Protein AF-A0A4Q3S6P6-F1 (afdb_monomer_lite)

Sequence (60 aa):
MADVINLNKARKARARATGKQSAVENRAKFGRTGADRSLEAARKARADAALDGAKLTPED

Radius of gyration: 23.2 Å; chains: 1; bounding box: 36×28×78 Å

Secondary structure (DSSP, 8-state):
------HHHHHHHHHHHHHHHHHHHHHHHHS--HHHHHHHHHHHHHHHHHHHHH------

Structure (mmCIF, N/CA/C/O backbone):
data_AF-A0A4Q3S6P6-F1
#
_entry.id   AF-A0A4Q3S6P6-F1
#
loop_
_atom_site.group_PDB
_atom_site.id
_atom_site.type_symbol
_atom_site.label_atom_id
_atom_site.label_alt_id
_atom_site.label_comp_id
_atom_site.label_asym_id
_atom_site.label_entity_id
_atom_site.label_seq_id
_atom_site.pdbx_PDB_ins_code
_atom_site.Cartn_x
_atom_site.Cartn_y
_atom_site.Cartn_z
_atom_site.occupancy
_atom_site.B_iso_or_equiv
_atom_site.auth_seq_id
_atom_site.auth_comp_id
_atom_site.auth_asym_id
_atom_site.auth_atom_id
_atom_site.pdbx_PDB_model_num
ATOM 1 N N . MET A 1 1 ? 16.106 0.654 -41.877 1.00 52.88 1 MET A N 1
ATOM 2 C CA . MET A 1 1 ? 14.885 1.149 -41.208 1.00 52.88 1 MET A CA 1
ATOM 3 C C . MET A 1 1 ? 15.083 0.895 -39.724 1.00 52.88 1 MET A C 1
ATOM 5 O O . MET A 1 1 ? 15.201 -0.260 -39.350 1.00 52.88 1 MET A O 1
ATOM 9 N N . ALA A 1 2 ? 15.327 1.934 -38.926 1.00 63.25 2 ALA A N 1
ATOM 10 C CA . ALA A 1 2 ? 15.632 1.762 -37.506 1.00 63.25 2 ALA A CA 1
ATOM 11 C C . ALA A 1 2 ? 14.329 1.782 -36.700 1.00 63.25 2 ALA A C 1
ATOM 13 O O . ALA A 1 2 ? 13.561 2.739 -36.811 1.00 63.25 2 ALA A O 1
ATOM 14 N N . ASP A 1 3 ? 14.090 0.744 -35.901 1.00 77.69 3 ASP A N 1
ATOM 15 C CA . ASP A 1 3 ? 12.946 0.687 -34.995 1.00 77.69 3 ASP A CA 1
ATOM 16 C C . ASP A 1 3 ? 13.132 1.704 -33.867 1.00 77.69 3 ASP A C 1
ATOM 18 O O . ASP A 1 3 ? 13.916 1.517 -32.932 1.00 77.69 3 ASP A O 1
ATOM 22 N N . VAL A 1 4 ? 12.406 2.819 -33.952 1.00 81.44 4 VAL A N 1
ATOM 23 C CA . VAL A 1 4 ? 12.392 3.837 -32.901 1.00 81.44 4 VAL A CA 1
ATOM 24 C C . VAL A 1 4 ? 11.575 3.306 -31.724 1.00 81.44 4 VAL A C 1
ATOM 26 O O . VAL A 1 4 ? 10.350 3.434 -31.668 1.00 81.44 4 VAL A O 1
ATOM 29 N N . ILE A 1 5 ? 12.255 2.696 -30.753 1.00 82.69 5 ILE A N 1
ATOM 30 C CA . ILE A 1 5 ? 11.613 2.228 -29.524 1.00 82.69 5 ILE A CA 1
ATOM 31 C C . ILE A 1 5 ? 11.372 3.380 -28.544 1.00 82.69 5 ILE A C 1
ATOM 33 O O . ILE A 1 5 ? 12.256 4.167 -28.205 1.00 82.69 5 ILE A O 1
ATOM 37 N N . ASN A 1 6 ? 10.150 3.459 -28.019 1.00 90.00 6 ASN A N 1
ATOM 38 C CA . ASN A 1 6 ? 9.811 4.442 -26.999 1.00 90.00 6 ASN A CA 1
ATOM 39 C C . ASN A 1 6 ? 10.363 4.010 -25.627 1.00 90.00 6 ASN A C 1
ATOM 41 O O . ASN A 1 6 ? 9.763 3.194 -24.917 1.00 90.00 6 ASN A O 1
ATOM 45 N N . LEU A 1 7 ? 11.483 4.611 -25.226 1.00 91.19 7 LEU A N 1
ATOM 46 C CA . LEU A 1 7 ? 12.159 4.316 -23.959 1.00 91.19 7 LEU A CA 1
ATOM 47 C C . LEU A 1 7 ? 11.294 4.604 -22.722 1.00 91.19 7 LEU A C 1
ATOM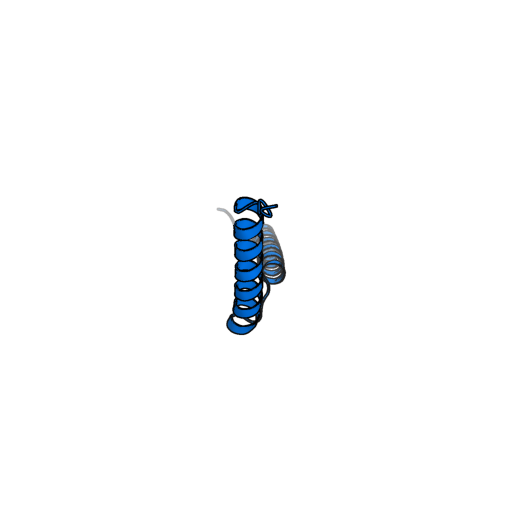 49 O O . LEU A 1 7 ? 11.440 3.929 -21.703 1.00 91.19 7 LEU A O 1
ATOM 53 N N . ASN A 1 8 ? 10.346 5.544 -22.793 1.00 93.44 8 ASN A N 1
ATOM 54 C CA . ASN A 1 8 ? 9.436 5.812 -21.676 1.00 93.44 8 ASN A CA 1
ATOM 55 C C . ASN A 1 8 ? 8.488 4.636 -21.437 1.00 93.44 8 ASN A C 1
ATOM 57 O O . ASN A 1 8 ? 8.254 4.262 -20.286 1.00 93.44 8 ASN A O 1
ATOM 61 N N . LYS A 1 9 ? 7.965 4.019 -22.506 1.00 92.31 9 LYS A N 1
ATOM 62 C CA . LYS A 1 9 ? 7.142 2.805 -22.388 1.00 92.31 9 LYS A CA 1
ATOM 63 C C . LYS A 1 9 ? 7.956 1.653 -21.795 1.00 92.31 9 LYS A C 1
ATOM 65 O O . LYS A 1 9 ? 7.475 1.006 -20.868 1.00 92.31 9 LYS A O 1
ATOM 70 N N . ALA A 1 10 ? 9.198 1.465 -22.246 1.00 92.12 10 ALA A N 1
ATOM 71 C CA . ALA A 1 10 ? 10.096 0.439 -21.712 1.00 92.12 10 ALA A CA 1
ATOM 72 C C . ALA A 1 10 ? 10.398 0.642 -20.213 1.00 92.12 10 ALA A C 1
ATOM 74 O O . ALA A 1 10 ? 10.260 -0.286 -19.414 1.00 92.12 10 ALA A O 1
ATOM 75 N N . ARG A 1 11 ? 10.717 1.875 -19.795 1.00 95.00 11 ARG A N 1
ATOM 76 C CA . ARG A 1 11 ? 10.934 2.224 -18.377 1.00 95.00 11 ARG A CA 1
ATOM 77 C C . ARG A 1 11 ? 9.685 1.980 -17.529 1.00 95.00 11 ARG A C 1
ATOM 79 O O . ARG A 1 11 ? 9.780 1.371 -16.466 1.00 95.00 11 ARG A O 1
ATOM 86 N N . LYS A 1 12 ? 8.507 2.395 -18.010 1.00 94.50 12 LYS A N 1
ATOM 87 C CA . LYS A 1 12 ? 7.226 2.153 -17.324 1.00 94.50 12 LYS A CA 1
ATOM 88 C C . LYS A 1 12 ? 6.920 0.661 -17.196 1.00 94.50 12 LYS A C 1
ATOM 90 O O . LYS A 1 12 ? 6.450 0.234 -16.145 1.00 94.50 12 LYS A O 1
ATOM 95 N N . ALA A 1 13 ? 7.193 -0.135 -18.229 1.00 93.75 13 ALA A N 1
ATOM 96 C CA . ALA A 1 13 ? 7.020 -1.584 -18.177 1.00 93.75 13 ALA A CA 1
ATOM 97 C C . ALA A 1 13 ? 7.932 -2.219 -17.116 1.00 93.75 13 ALA A C 1
ATOM 99 O O . ALA A 1 13 ? 7.449 -2.992 -16.288 1.00 93.75 13 ALA A O 1
ATOM 100 N N . ARG A 1 14 ? 9.211 -1.817 -17.068 1.00 92.75 14 ARG A N 1
ATOM 101 C CA . ARG A 1 14 ? 10.158 -2.271 -16.039 1.00 92.75 14 ARG A CA 1
ATOM 102 C C . ARG A 1 14 ? 9.690 -1.904 -14.630 1.00 92.75 14 ARG A C 1
ATOM 104 O O . ARG A 1 14 ? 9.650 -2.778 -13.774 1.00 92.75 14 ARG A O 1
ATOM 111 N N . ALA A 1 15 ? 9.261 -0.661 -14.411 1.00 95.06 15 ALA A N 1
ATOM 112 C CA . ALA A 1 15 ? 8.749 -0.209 -13.113 1.00 95.06 15 ALA A CA 1
ATOM 113 C C . ALA A 1 15 ? 7.494 -0.982 -12.661 1.00 95.06 15 ALA A C 1
ATOM 115 O O . ALA A 1 15 ? 7.328 -1.298 -11.485 1.00 95.06 15 ALA A O 1
ATOM 116 N N . ARG A 1 16 ? 6.602 -1.334 -13.597 1.00 94.44 16 ARG A N 1
ATOM 117 C CA . ARG A 1 16 ? 5.439 -2.185 -13.296 1.00 94.44 16 ARG A CA 1
ATOM 118 C C . ARG A 1 16 ? 5.857 -3.612 -12.939 1.00 94.44 16 ARG A C 1
ATOM 120 O O . ARG A 1 16 ? 5.253 -4.206 -12.051 1.00 94.44 16 ARG A O 1
ATOM 127 N N . ALA A 1 17 ? 6.857 -4.167 -13.622 1.00 93.94 17 ALA A N 1
ATOM 128 C CA . ALA A 1 17 ? 7.367 -5.506 -13.339 1.00 93.94 17 ALA A CA 1
ATOM 129 C C . ALA A 1 17 ? 8.024 -5.583 -11.951 1.00 93.94 17 ALA A C 1
ATOM 131 O O . ALA A 1 17 ? 7.689 -6.478 -11.176 1.00 93.94 17 ALA A O 1
ATOM 132 N N . THR A 1 18 ? 8.868 -4.607 -11.599 1.00 92.94 18 THR A N 1
ATOM 133 C CA . THR A 1 18 ? 9.489 -4.539 -10.266 1.00 92.94 18 THR A CA 1
ATOM 134 C C . THR A 1 18 ? 8.438 -4.374 -9.169 1.00 92.94 18 THR A C 1
ATOM 136 O O . THR A 1 18 ? 8.474 -5.094 -8.178 1.00 92.94 18 THR A O 1
ATOM 139 N N . GLY A 1 19 ? 7.428 -3.519 -9.375 1.00 90.75 19 GLY A N 1
ATOM 140 C CA . GLY A 1 19 ? 6.319 -3.366 -8.426 1.00 90.75 19 GLY A CA 1
ATOM 141 C C . GLY A 1 19 ? 5.538 -4.6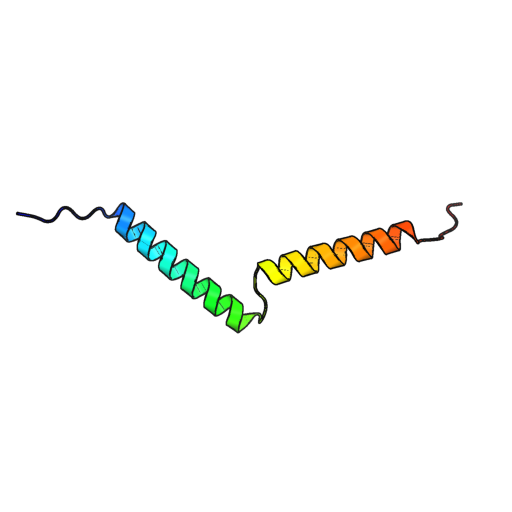66 -8.187 1.00 90.75 19 GLY A C 1
ATOM 142 O O . GLY A 1 19 ? 5.178 -4.974 -7.050 1.00 90.75 19 GLY A O 1
ATOM 143 N N . LYS A 1 20 ? 5.320 -5.476 -9.234 1.00 89.56 20 LYS A N 1
ATOM 144 C CA . LYS A 1 20 ? 4.694 -6.803 -9.100 1.00 89.56 20 LYS A CA 1
ATOM 145 C C . LYS A 1 20 ? 5.557 -7.765 -8.281 1.00 89.56 20 LYS A C 1
ATOM 147 O O . LYS A 1 20 ? 5.011 -8.464 -7.432 1.00 89.56 20 LYS A O 1
ATOM 152 N N . GLN A 1 21 ? 6.871 -7.784 -8.508 1.00 90.31 21 GLN A N 1
ATOM 153 C CA . GLN A 1 21 ? 7.805 -8.623 -7.749 1.00 90.31 21 GLN A CA 1
ATOM 154 C C . GLN A 1 21 ? 7.810 -8.247 -6.266 1.00 90.31 21 GLN A C 1
ATOM 156 O O . GLN A 1 21 ? 7.561 -9.107 -5.424 1.00 90.31 21 GLN A O 1
ATOM 161 N N . SER A 1 22 ? 7.945 -6.959 -5.942 1.00 87.25 22 SER A N 1
ATOM 162 C CA . SER A 1 22 ? 7.876 -6.488 -4.554 1.00 87.25 22 SER A CA 1
ATOM 163 C C . SER A 1 22 ? 6.537 -6.824 -3.891 1.00 87.25 22 SER A C 1
ATOM 165 O O . SER A 1 22 ? 6.498 -7.163 -2.713 1.00 87.25 22 SER A O 1
ATOM 167 N N . ALA A 1 23 ? 5.422 -6.784 -4.629 1.00 85.75 23 ALA A N 1
ATOM 168 C CA . ALA A 1 23 ? 4.117 -7.178 -4.097 1.00 85.75 23 ALA A CA 1
ATOM 169 C C . ALA A 1 23 ? 4.015 -8.684 -3.790 1.00 85.75 23 ALA A C 1
ATOM 171 O O . ALA A 1 23 ? 3.293 -9.061 -2.866 1.00 85.75 23 ALA A O 1
ATOM 172 N N . VAL A 1 24 ? 4.695 -9.539 -4.559 1.00 86.75 24 VAL A N 1
ATOM 173 C CA . VAL A 1 24 ? 4.800 -10.981 -4.277 1.00 86.75 24 VAL A CA 1
ATOM 174 C C . VAL A 1 24 ? 5.713 -11.215 -3.076 1.00 86.75 24 VAL A C 1
ATOM 176 O O . VAL A 1 24 ? 5.323 -11.924 -2.153 1.00 86.75 24 VAL A O 1
ATOM 179 N N . GLU A 1 25 ? 6.872 -10.558 -3.028 1.00 85.25 25 GLU A N 1
ATOM 180 C CA . GLU A 1 25 ? 7.779 -10.639 -1.880 1.00 85.25 25 GLU A CA 1
ATOM 181 C C . GLU A 1 25 ? 7.113 -10.176 -0.587 1.00 85.25 25 GLU A C 1
ATOM 183 O O . GLU A 1 25 ? 7.242 -10.839 0.431 1.00 85.25 25 GLU A O 1
ATOM 188 N N . ASN A 1 26 ? 6.371 -9.069 -0.610 1.00 83.88 26 ASN A N 1
ATOM 189 C CA . ASN A 1 26 ? 5.666 -8.573 0.569 1.00 83.88 26 ASN A CA 1
ATOM 190 C C . ASN A 1 26 ? 4.562 -9.541 1.020 1.00 83.88 26 ASN A C 1
ATOM 192 O O . ASN A 1 26 ? 4.369 -9.721 2.220 1.00 83.88 26 ASN A O 1
ATOM 196 N N . ARG A 1 27 ? 3.874 -10.206 0.080 1.00 84.56 27 ARG A N 1
ATOM 197 C CA . ARG A 1 27 ? 2.926 -11.286 0.398 1.00 84.56 27 ARG A CA 1
ATOM 198 C C . ARG A 1 27 ? 3.624 -12.466 1.072 1.00 84.56 27 ARG A C 1
ATOM 200 O O . ARG A 1 27 ? 3.115 -12.954 2.071 1.00 84.56 27 ARG A O 1
ATOM 207 N N . ALA A 1 28 ? 4.789 -12.877 0.572 1.00 83.06 28 ALA A N 1
ATOM 208 C CA . ALA A 1 28 ? 5.571 -13.961 1.165 1.00 83.06 28 ALA A CA 1
ATOM 209 C C . ALA A 1 28 ? 6.160 -13.582 2.539 1.00 83.06 28 ALA A C 1
ATOM 211 O O . ALA A 1 28 ? 6.079 -14.363 3.478 1.00 83.06 28 ALA A O 1
ATOM 212 N N . LYS A 1 29 ? 6.715 -12.370 2.671 1.00 80.06 29 LYS A N 1
ATOM 213 C CA . LYS A 1 29 ? 7.376 -11.867 3.888 1.00 80.06 29 LYS A CA 1
ATOM 214 C C . LYS A 1 29 ? 6.397 -11.623 5.032 1.00 80.06 29 LYS A C 1
ATOM 216 O O . LYS A 1 29 ? 6.709 -11.928 6.176 1.00 80.06 29 LYS A O 1
ATOM 221 N N . PHE A 1 30 ? 5.236 -11.038 4.740 1.00 80.81 30 PHE A N 1
ATOM 222 C CA . PHE A 1 30 ? 4.307 -10.576 5.776 1.00 80.81 30 PHE A CA 1
ATOM 223 C C . PHE A 1 30 ? 3.025 -11.405 5.870 1.00 80.81 30 PHE A C 1
ATOM 225 O O . PHE A 1 30 ? 2.218 -11.160 6.768 1.00 80.81 30 PHE A O 1
ATOM 232 N N . GLY A 1 31 ? 2.791 -12.329 4.932 1.00 79.00 31 GLY A N 1
ATOM 233 C CA . GLY A 1 31 ? 1.609 -13.199 4.895 1.00 79.00 31 GLY A CA 1
ATOM 234 C C . GLY A 1 31 ? 0.275 -12.474 4.680 1.00 79.00 31 GLY A C 1
ATOM 235 O O . GLY A 1 31 ? -0.763 -13.120 4.608 1.00 79.00 31 GLY A O 1
ATOM 236 N N . ARG A 1 32 ? 0.278 -11.139 4.584 1.00 79.88 32 ARG A N 1
ATOM 237 C CA . ARG A 1 32 ? -0.918 -10.296 4.478 1.00 79.88 32 ARG A CA 1
ATOM 238 C C . ARG A 1 32 ? -0.779 -9.318 3.325 1.00 79.88 32 ARG A C 1
ATOM 240 O O . ARG A 1 32 ? 0.274 -8.695 3.148 1.00 79.88 32 ARG A O 1
ATOM 247 N N . THR A 1 33 ? -1.845 -9.162 2.549 1.00 82.50 33 THR A N 1
ATOM 248 C CA . THR A 1 33 ? -1.896 -8.171 1.474 1.00 82.50 33 THR A CA 1
ATOM 249 C C . THR A 1 33 ? -2.147 -6.767 2.032 1.00 82.50 33 THR A C 1
ATOM 251 O O . THR A 1 33 ? -2.513 -6.583 3.195 1.00 82.50 33 THR A O 1
ATOM 254 N N . GLY A 1 34 ? -1.952 -5.743 1.195 1.00 80.38 34 GLY A N 1
ATOM 255 C CA . GLY A 1 34 ? -2.334 -4.375 1.554 1.00 80.38 34 GLY A CA 1
ATOM 256 C C . GLY A 1 34 ? -3.833 -4.248 1.849 1.00 80.38 34 GLY A C 1
ATOM 257 O O . GLY A 1 34 ? -4.200 -3.566 2.799 1.00 80.38 34 GLY A O 1
ATOM 258 N N . ALA A 1 35 ? -4.678 -4.962 1.095 1.00 84.50 35 ALA A N 1
ATOM 259 C CA . ALA A 1 35 ? -6.125 -4.979 1.302 1.00 84.50 35 ALA A CA 1
ATOM 260 C C . ALA A 1 35 ? -6.500 -5.589 2.660 1.00 84.50 35 ALA A C 1
ATOM 262 O O . ALA A 1 35 ? -7.290 -4.995 3.389 1.00 84.50 35 ALA A O 1
ATOM 263 N N . ASP A 1 36 ? -5.869 -6.705 3.039 1.00 83.81 36 ASP A N 1
ATOM 264 C CA . ASP A 1 36 ? -6.102 -7.341 4.344 1.00 83.81 36 ASP A CA 1
ATOM 265 C C . ASP A 1 36 ? -5.714 -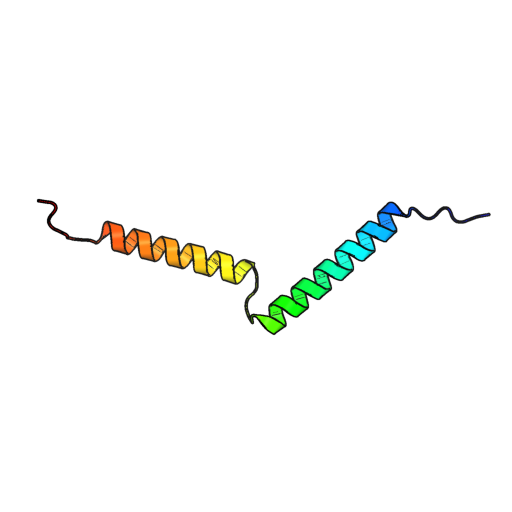6.401 5.486 1.00 83.81 36 ASP A C 1
ATOM 267 O O . ASP A 1 36 ? -6.435 -6.265 6.468 1.00 83.81 36 ASP A O 1
ATOM 271 N N . ARG A 1 37 ? -4.594 -5.684 5.342 1.00 86.00 37 ARG A N 1
ATOM 272 C CA . ARG A 1 37 ? -4.162 -4.698 6.339 1.00 86.00 37 ARG A CA 1
ATOM 273 C C . ARG A 1 37 ? -5.170 -3.560 6.494 1.00 86.00 37 ARG A C 1
ATOM 275 O O . ARG A 1 37 ? -5.461 -3.169 7.620 1.00 86.00 37 ARG A O 1
ATOM 282 N N . SER A 1 38 ? -5.690 -3.031 5.387 1.00 88.88 38 SER A N 1
ATOM 283 C CA . SER A 1 38 ? -6.708 -1.975 5.410 1.00 88.88 38 SER A CA 1
ATOM 284 C C . SER A 1 38 ? -8.026 -2.459 6.013 1.00 88.88 38 SER A C 1
ATOM 286 O O . SER A 1 38 ? -8.634 -1.736 6.799 1.00 88.88 38 SER A O 1
ATOM 288 N N . LEU A 1 39 ? -8.444 -3.686 5.692 1.00 90.94 39 LEU A N 1
ATOM 289 C CA . LEU A 1 39 ? -9.633 -4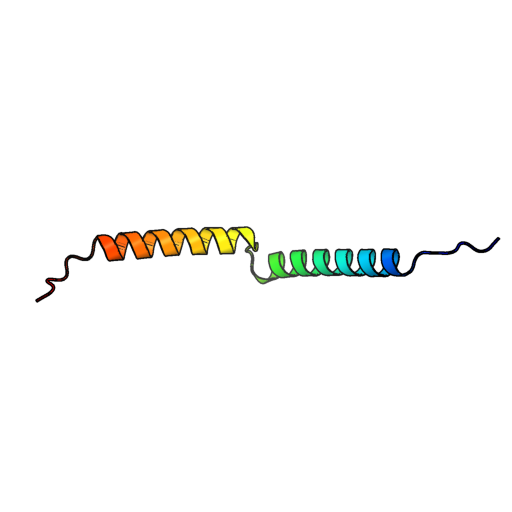.310 6.266 1.00 90.94 39 LEU A CA 1
ATOM 290 C C . LEU A 1 39 ? -9.500 -4.462 7.785 1.00 90.94 39 LEU A C 1
ATOM 292 O O . LEU A 1 39 ? -10.400 -4.069 8.523 1.00 90.94 39 LEU A O 1
ATOM 296 N N . GLU A 1 40 ? -8.369 -4.986 8.255 1.00 88.44 40 GLU A N 1
ATOM 297 C CA . GLU A 1 40 ? -8.094 -5.148 9.685 1.00 88.44 40 GLU A CA 1
ATOM 298 C C . GLU A 1 40 ? -8.021 -3.801 10.411 1.00 88.44 40 GLU A C 1
ATOM 300 O O . GLU A 1 40 ? -8.583 -3.656 11.495 1.00 88.44 40 GLU A O 1
ATOM 305 N N . ALA A 1 41 ? -7.409 -2.783 9.800 1.00 91.69 41 ALA A N 1
ATOM 306 C CA . ALA A 1 41 ? -7.396 -1.433 10.359 1.00 91.69 41 ALA A CA 1
ATOM 307 C C . ALA A 1 41 ? -8.816 -0.855 10.499 1.00 91.69 41 ALA A C 1
ATOM 309 O O . ALA A 1 41 ? -9.146 -0.291 11.540 1.00 91.69 41 ALA A O 1
ATOM 310 N N . ALA A 1 42 ? -9.674 -1.042 9.491 1.00 94.38 42 ALA A N 1
ATOM 311 C CA . ALA A 1 42 ? -11.065 -0.594 9.538 1.00 94.38 42 ALA A CA 1
ATOM 312 C C . ALA A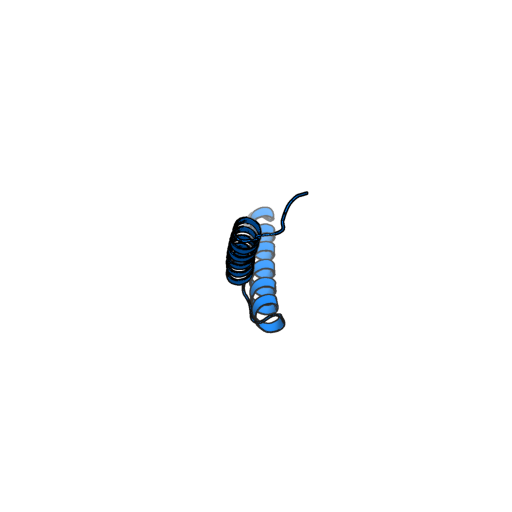 1 42 ? -11.889 -1.356 10.590 1.00 94.38 42 ALA A C 1
ATOM 314 O O . ALA A 1 42 ? -12.684 -0.754 11.311 1.00 94.38 42 ALA A O 1
ATOM 315 N N . ARG A 1 43 ? -11.682 -2.674 10.713 1.00 93.88 43 ARG A N 1
ATOM 316 C CA . ARG A 1 43 ? -12.311 -3.504 11.755 1.00 93.88 43 ARG A CA 1
ATOM 317 C C . ARG A 1 43 ? -11.907 -3.044 13.149 1.00 93.88 43 ARG A C 1
ATOM 319 O O . ARG A 1 43 ? -12.779 -2.872 13.995 1.00 93.88 43 ARG A O 1
ATOM 326 N N . LYS A 1 44 ? -10.612 -2.797 13.359 1.00 93.44 44 LYS A N 1
ATOM 327 C CA . LYS A 1 44 ? -10.086 -2.296 14.628 1.00 93.44 44 LYS A CA 1
ATOM 328 C C . LYS A 1 44 ? -10.675 -0.929 14.973 1.00 93.44 44 LYS A C 1
ATOM 330 O O . LYS A 1 44 ? -11.240 -0.788 16.045 1.00 93.44 44 LYS A O 1
ATOM 335 N N . ALA A 1 45 ? -10.652 0.025 14.041 1.00 93.94 45 ALA A N 1
ATOM 336 C CA . ALA A 1 45 ? -11.228 1.353 14.261 1.00 93.94 45 ALA A CA 1
ATOM 337 C C . ALA A 1 45 ? -12.721 1.293 14.631 1.00 93.94 45 ALA A C 1
ATOM 339 O O . ALA A 1 45 ? -13.185 2.042 15.485 1.00 93.94 45 ALA A O 1
ATOM 340 N N . ARG A 1 46 ? -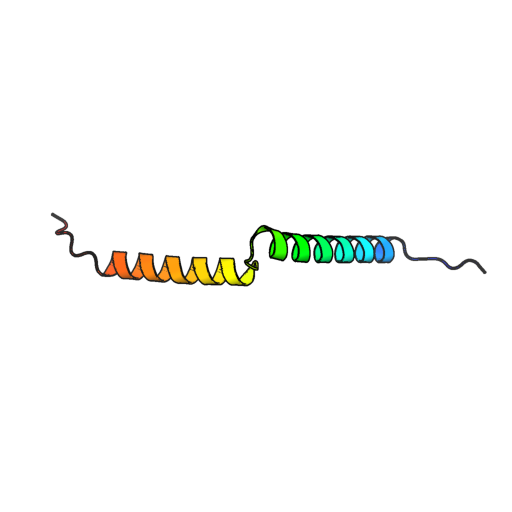13.477 0.374 14.018 1.00 94.25 46 ARG A N 1
ATOM 341 C CA . ARG A 1 46 ? -14.887 0.155 14.363 1.00 94.25 46 ARG A CA 1
ATOM 342 C C . ARG A 1 46 ? -15.062 -0.423 15.765 1.00 94.25 46 ARG A C 1
ATOM 344 O O . ARG A 1 46 ? -15.982 -0.013 16.464 1.00 94.25 46 ARG A O 1
ATOM 351 N N . ALA A 1 47 ? -14.222 -1.382 16.149 1.00 93.12 47 ALA A N 1
ATOM 352 C CA . ALA A 1 47 ? -14.243 -1.962 17.487 1.00 93.12 47 ALA A CA 1
ATOM 353 C C . ALA A 1 47 ? -13.875 -0.915 18.546 1.00 93.12 47 ALA A C 1
ATOM 355 O O . ALA A 1 47 ? -14.589 -0.791 19.534 1.00 93.12 47 ALA A O 1
ATOM 356 N N . ASP A 1 48 ? -12.833 -0.120 18.295 1.00 92.50 48 ASP A N 1
ATOM 357 C CA . ASP A 1 48 ? -12.399 0.968 19.174 1.00 92.50 48 ASP A CA 1
ATOM 358 C C . ASP A 1 48 ? -13.532 1.994 19.359 1.00 92.50 48 ASP A C 1
ATOM 360 O O . ASP A 1 48 ? -13.915 2.284 20.487 1.00 92.50 48 ASP A O 1
ATOM 364 N N . ALA A 1 49 ? -14.173 2.437 18.270 1.00 91.94 49 ALA A N 1
ATOM 365 C CA . ALA A 1 49 ? -15.309 3.361 18.336 1.00 91.94 49 ALA A CA 1
ATOM 366 C C . ALA A 1 49 ? -16.527 2.782 19.081 1.00 91.94 49 ALA A C 1
ATOM 368 O O . ALA A 1 49 ? -17.226 3.504 19.789 1.00 91.94 49 ALA A O 1
ATOM 369 N N . ALA A 1 50 ? -16.798 1.482 18.927 1.00 91.94 50 ALA A N 1
ATOM 370 C CA . ALA A 1 50 ? -17.878 0.816 19.651 1.00 91.94 50 ALA A CA 1
ATOM 371 C C . ALA A 1 50 ? -17.579 0.715 21.153 1.00 91.94 50 ALA A C 1
ATOM 373 O O . ALA A 1 50 ? -18.477 0.918 21.966 1.00 91.94 50 ALA A O 1
ATOM 374 N N . LEU A 1 51 ? -16.326 0.428 21.519 1.00 91.00 51 LEU A N 1
ATOM 375 C CA . LEU A 1 51 ? -15.883 0.417 22.911 1.00 91.00 51 LEU A CA 1
ATOM 376 C C . LEU A 1 51 ? -15.948 1.816 23.513 1.00 91.00 51 LEU A C 1
ATOM 378 O O . LEU A 1 51 ? -16.469 1.961 24.611 1.00 91.00 51 LEU A O 1
ATOM 382 N N . ASP A 1 52 ? -15.482 2.833 22.792 1.00 88.19 52 ASP A N 1
ATOM 383 C CA . ASP A 1 52 ? -15.552 4.226 23.231 1.00 88.19 52 ASP A CA 1
ATOM 384 C C . ASP A 1 52 ? -16.998 4.674 23.463 1.00 88.19 52 ASP A C 1
ATOM 386 O O . ASP A 1 52 ? -17.293 5.245 24.507 1.00 88.19 52 ASP A O 1
ATOM 390 N N . GLY A 1 53 ? -17.923 4.344 22.556 1.00 86.75 53 GLY A N 1
ATOM 391 C CA . GLY A 1 53 ? -19.348 4.646 22.737 1.00 86.75 53 GLY A CA 1
ATOM 392 C C . GLY A 1 53 ? -20.031 3.849 23.856 1.00 86.75 53 GLY A C 1
ATOM 393 O O . GLY A 1 53 ? -21.058 4.280 24.371 1.00 86.75 53 GLY A O 1
ATOM 394 N N . ALA A 1 54 ? -19.479 2.693 24.236 1.00 87.75 54 ALA A N 1
ATOM 395 C CA . ALA A 1 54 ? -19.993 1.847 25.314 1.00 87.75 54 ALA A CA 1
ATOM 396 C C . ALA A 1 54 ? -19.316 2.107 26.671 1.00 87.75 54 ALA A C 1
ATOM 398 O O . ALA A 1 54 ? -19.687 1.477 27.667 1.00 87.75 54 ALA A O 1
ATOM 399 N N . LYS A 1 55 ? -18.320 3.002 26.738 1.00 85.00 55 LYS A N 1
ATOM 400 C CA . LYS A 1 55 ? -17.680 3.378 28.000 1.00 85.00 55 LYS A CA 1
ATOM 401 C C . LYS A 1 55 ? -18.689 4.103 28.885 1.00 85.00 55 LYS A C 1
ATOM 403 O O . LYS A 1 55 ? -19.041 5.251 28.655 1.00 85.00 55 LYS A O 1
ATOM 408 N N . LEU A 1 56 ? -19.107 3.414 29.940 1.00 74.88 56 LEU A N 1
ATOM 409 C CA . LEU A 1 56 ? -19.787 3.978 31.100 1.00 74.88 56 LEU A CA 1
ATOM 410 C C . LEU A 1 56 ? -18.722 4.348 32.136 1.00 74.88 56 LEU A C 1
ATOM 412 O O . LEU A 1 56 ? -18.618 3.717 33.186 1.00 74.88 56 LEU A O 1
ATOM 416 N N . THR A 1 57 ? -17.862 5.312 31.823 1.00 69.00 57 THR A N 1
ATOM 417 C CA . THR A 1 57 ? -17.182 6.034 32.900 1.00 69.00 57 THR A CA 1
ATOM 418 C C . THR A 1 57 ? -18.154 7.094 33.406 1.00 69.00 57 THR A C 1
ATOM 420 O O . THR A 1 57 ? -18.744 7.782 32.572 1.00 69.00 57 THR A O 1
ATOM 423 N N . PRO A 1 58 ? -18.360 7.232 34.728 1.00 62.34 58 PRO A N 1
ATOM 424 C CA . PRO A 1 58 ? -18.975 8.440 35.246 1.00 62.34 58 PRO A CA 1
ATOM 425 C C . PRO A 1 58 ? -18.021 9.581 34.885 1.00 62.34 58 PRO A C 1
ATOM 427 O O . PRO A 1 58 ? -16.890 9.622 35.365 1.00 62.34 58 PRO A O 1
ATOM 430 N N . GLU A 1 59 ? -18.421 10.429 33.941 1.00 61.97 59 GLU A N 1
ATOM 431 C CA . GLU A 1 59 ? -17.871 11.777 33.895 1.00 61.97 59 GLU A CA 1
ATOM 432 C C . GLU A 1 59 ? -18.489 12.516 35.083 1.00 61.97 59 GLU A C 1
ATOM 434 O O . GLU A 1 59 ? -19.661 12.893 35.035 1.00 61.97 59 GLU A O 1
ATOM 439 N N . ASP A 1 60 ? -17.722 12.602 36.170 1.00 50.28 60 ASP A N 1
ATOM 440 C CA . ASP A 1 60 ? -17.839 13.688 37.144 1.00 50.28 60 ASP A CA 1
ATOM 441 C C . ASP A 1 60 ? -17.099 14.920 36.599 1.00 50.28 60 ASP A C 1
ATOM 443 O O . ASP A 1 60 ? -15.940 14.756 36.138 1.00 50.28 60 ASP A O 1
#

Foldseek 3Di:
DDPPDDVVVVVVVVVVVVVVVVQVVCCVVVVDHPVRVVVVVVVVVVVVVVVVVVDPDPPD

pLDDT: mean 85.5, std 10.07, range [50.28, 95.06]